Protein AF-A0ABD2PZA1-F1 (afdb_monomer)

Radius of gyration: 29.17 Å; Cα contacts (8 Å, |Δi|>4): 209; chains: 1; bounding box: 70×64×63 Å

Organism: NCBI:txid1844966

Nearest PDB structures (foldseek):
  4u59-assembly1_A  TM=7.984E-01  e=1.949E-02  Salmonella enterica subsp. enterica serovar Typhimurium
  5a42-assembly1_A  TM=7.744E-01  e=4.336E-02  Escherichia coli K-12
  7p4l-assembly1_C  TM=5.779E-01  e=7.981E-01  metagenome
  7p4l-assembly1_B  TM=5.759E-01  e=7.981E-01  metagenome
  7p4l-assembly1_A  TM=5.753E-01  e=1.413E+00  metagenome

Mean predicted aligned error: 17.62 Å

Sequence (168 aa):
MLASVDVERKSTMQTRRSGHTAQKLTQERERNRPDAPVKFNLLAGGAGRTAGDQLVDMFDFTLSQALGGVQLGPDGKPVGDAYATSKLSKVHQLTGFSDPVYAEAYVNVNQFDIVLDILIVNQTEDTLQNVNLELSTMGDLKLVEQPPPITLAPSDFTNIKANIKVSR

Solvent-accessible surface area (backbone atoms only — not comparable to full-atom values): 10318 Å² total; per-residue (Å²): 135,73,76,68,62,61,57,57,55,54,56,55,53,56,58,55,56,54,52,56,56,53,51,50,56,52,53,51,55,55,63,68,38,93,86,40,82,85,78,57,80,87,69,71,75,84,83,88,80,80,90,84,76,86,90,81,53,66,65,61,51,50,50,40,61,72,60,73,66,57,50,62,40,99,83,73,46,71,54,66,62,51,60,69,76,32,78,67,59,38,50,42,78,74,43,50,94,85,40,65,54,32,32,36,31,37,58,44,80,56,97,49,41,36,40,35,46,30,44,39,33,32,70,36,88,56,69,47,67,71,47,71,71,85,85,83,72,76,82,62,45,42,74,74,61,77,66,74,64,41,71,36,46,50,68,27,71,52,75,48,79,40,45,32,35,60,56,131

InterPro domains:
  IPR011710 Coatomer beta subunit, C-terminal [PF07718] (36-167)
  IPR016460 Coatomer beta subunit (COPB1) [PTHR10635] (20-167)

Foldseek 3Di:
DPPVPVVVVVVVVVVVVVVVVVVVVVVVVLCPDPPHDDDPPVVPPDPDDDPDDDPDPPVVVVVLVVLVDFDQDPVRDGDDDSCCPHQCVQKAWPDDPPDQKTKIWRWDDDPWKIKTWMKIWGQDQAKDWQDFDDDDDPDQKDWPDGDGGDIAHHRGMDIDITMIGRDD

pLDDT: mean 75.59, std 17.61, range [45.53, 97.81]

Secondary structure (DSSP, 8-state):
--SHHHHHHHHHHHHHHHHHHHHHHHHHHHHTSTTS----TTT--SS---S-S--SSHHHHHHHHHTT--EE-TTSSEES-TTTTSGGGGEEE-S-TTSSEEEEEEEEE-SSEEEEEEEEEE-SSSPEEEE-------SSEEE--PPPPEEE-TT-EEEEEEEEEE--

Structure (mmCIF, N/CA/C/O backbone):
data_AF-A0ABD2PZA1-F1
#
_entry.id   AF-A0ABD2PZA1-F1
#
loop_
_atom_site.group_PDB
_atom_site.id
_atom_site.type_symbol
_atom_site.label_atom_id
_atom_site.label_alt_id
_atom_site.label_comp_id
_atom_site.label_asym_id
_atom_site.label_entity_id
_atom_site.label_seq_id
_atom_site.pdbx_PDB_ins_code
_atom_site.Cartn_x
_atom_site.Cartn_y
_atom_site.Cartn_z
_atom_site.occupancy
_atom_site.B_iso_or_equiv
_atom_site.auth_seq_id
_atom_site.auth_comp_id
_atom_site.auth_asym_id
_atom_site.auth_atom_id
_atom_site.pdbx_PDB_model_num
ATOM 1 N N . MET A 1 1 ? 49.932 53.110 48.761 1.00 50.75 1 MET A N 1
ATOM 2 C CA . MET A 1 1 ? 50.414 52.366 47.572 1.00 50.75 1 MET A CA 1
ATOM 3 C C . MET A 1 1 ? 49.573 51.133 47.196 1.00 50.75 1 MET A C 1
ATOM 5 O O . MET A 1 1 ? 49.913 50.489 46.219 1.00 50.75 1 MET A O 1
ATOM 9 N N . LEU A 1 2 ? 48.466 50.807 47.886 1.00 53.94 2 LEU A N 1
ATOM 10 C CA . LEU A 1 2 ? 47.678 49.585 47.613 1.00 53.94 2 LEU A CA 1
ATOM 11 C C . LEU A 1 2 ? 46.422 49.793 46.740 1.00 53.94 2 LEU A C 1
ATOM 13 O O . LEU A 1 2 ? 45.889 48.826 46.223 1.00 53.94 2 LEU A O 1
ATOM 17 N N . ALA A 1 3 ? 45.971 51.031 46.509 1.00 54.69 3 ALA A N 1
ATOM 18 C CA . ALA A 1 3 ? 44.743 51.299 45.743 1.00 54.69 3 ALA A CA 1
ATOM 19 C C . ALA A 1 3 ? 44.931 51.325 44.210 1.00 54.69 3 ALA A C 1
ATOM 21 O O . ALA A 1 3 ? 43.953 51.271 43.471 1.00 54.69 3 ALA A O 1
ATOM 22 N N . SER A 1 4 ? 46.171 51.393 43.714 1.00 53.16 4 SER A N 1
ATOM 23 C CA . SER A 1 4 ? 46.448 51.471 42.269 1.00 53.16 4 SER A CA 1
ATOM 24 C C . SER A 1 4 ? 46.514 50.099 41.589 1.00 53.16 4 SER A C 1
ATOM 26 O O . SER A 1 4 ? 46.333 50.012 40.382 1.00 53.16 4 SER A O 1
ATOM 28 N N . VAL A 1 5 ? 46.721 49.016 42.347 1.00 54.88 5 VAL A N 1
ATOM 29 C CA . VAL A 1 5 ? 46.916 47.664 41.788 1.00 54.88 5 VAL A CA 1
ATOM 30 C C . VAL A 1 5 ? 45.583 46.967 41.467 1.00 54.88 5 VAL A C 1
ATOM 32 O O . VAL A 1 5 ? 45.509 46.170 40.532 1.00 54.88 5 VAL A O 1
ATOM 35 N N . ASP A 1 6 ? 44.503 47.290 42.184 1.00 54.12 6 ASP A N 1
ATOM 36 C CA . ASP A 1 6 ? 43.196 46.638 41.998 1.00 54.12 6 ASP A CA 1
ATOM 37 C C . ASP A 1 6 ? 42.367 47.216 40.838 1.00 54.12 6 ASP A C 1
ATOM 39 O O . ASP A 1 6 ? 41.552 46.506 40.239 1.00 54.12 6 ASP A O 1
ATOM 43 N N . VAL A 1 7 ? 42.604 48.476 40.458 1.00 54.97 7 VAL A N 1
ATOM 44 C CA . VAL A 1 7 ? 41.951 49.110 39.296 1.00 54.97 7 VAL A CA 1
ATOM 45 C C . VAL A 1 7 ? 42.465 48.507 37.981 1.00 54.97 7 VAL A C 1
ATOM 47 O O . VAL A 1 7 ? 41.679 48.247 37.068 1.00 54.97 7 VAL A O 1
ATOM 50 N N . GLU A 1 8 ? 43.754 48.171 37.915 1.00 52.28 8 GLU A N 1
ATOM 51 C CA . GLU A 1 8 ? 44.392 47.598 36.722 1.00 52.28 8 GLU A CA 1
ATOM 52 C C . GLU A 1 8 ? 44.002 46.128 36.477 1.00 52.28 8 GLU A C 1
ATOM 54 O O . GLU A 1 8 ? 43.934 45.652 35.340 1.00 52.28 8 GLU A O 1
ATOM 59 N N . ARG A 1 9 ? 43.643 45.395 37.540 1.00 55.94 9 ARG A N 1
ATOM 60 C CA . ARG A 1 9 ? 43.167 44.004 37.440 1.00 55.94 9 ARG A CA 1
ATOM 61 C C . ARG A 1 9 ? 41.735 43.907 36.906 1.00 55.94 9 ARG A C 1
ATOM 63 O O . ARG A 1 9 ? 41.432 42.975 36.159 1.00 55.94 9 ARG A O 1
ATOM 70 N N . LYS A 1 10 ? 40.865 44.878 37.216 1.00 53.31 10 LYS A N 1
ATOM 71 C CA . LYS A 1 10 ? 39.485 44.922 36.690 1.00 53.31 10 LYS A CA 1
ATOM 72 C C . LYS A 1 10 ? 39.423 45.351 35.221 1.00 53.31 10 LYS A C 1
ATOM 74 O O . LYS A 1 10 ? 38.680 44.730 34.460 1.00 53.31 10 LYS A O 1
ATOM 79 N N . SER A 1 11 ? 40.243 46.315 34.791 1.00 52.50 11 SER A N 1
ATOM 80 C CA . SER A 1 11 ? 40.327 46.706 33.372 1.00 52.50 11 SER A CA 1
ATOM 81 C C . SER A 1 11 ? 40.887 45.572 32.499 1.00 52.50 11 SER A C 1
ATOM 83 O O . SER A 1 11 ? 40.351 45.283 31.428 1.00 52.50 11 SER A O 1
ATOM 85 N N . THR A 1 12 ? 41.882 44.833 33.002 1.00 54.50 12 THR A N 1
ATOM 86 C CA . THR A 1 12 ? 42.487 43.689 32.297 1.00 54.50 12 THR A CA 1
ATOM 87 C C . THR A 1 12 ? 41.520 42.502 32.145 1.00 54.50 12 THR A C 1
ATOM 89 O O . THR A 1 12 ? 41.556 41.794 31.136 1.00 54.50 12 THR A O 1
ATOM 92 N N . MET A 1 13 ? 40.610 42.279 33.102 1.00 51.88 13 MET A N 1
ATOM 93 C CA . MET A 1 13 ? 39.591 41.221 32.997 1.00 51.88 13 MET A CA 1
ATOM 94 C C . MET A 1 13 ? 38.434 41.578 32.050 1.00 51.88 13 MET A C 1
ATOM 96 O O . MET A 1 13 ? 37.896 40.689 31.383 1.00 51.88 13 MET A O 1
ATOM 100 N N . GLN A 1 14 ? 38.066 42.857 31.940 1.00 55.59 14 GLN A N 1
ATOM 101 C CA . GLN A 1 14 ? 36.985 43.303 31.052 1.00 55.59 14 GLN A CA 1
ATOM 102 C C . GLN A 1 14 ? 37.412 43.273 29.571 1.00 55.59 14 GLN A C 1
ATOM 104 O O . GLN A 1 14 ? 36.632 42.849 28.717 1.00 55.59 14 GLN A O 1
ATOM 109 N N . THR A 1 15 ? 38.684 43.571 29.285 1.00 52.22 15 THR A N 1
ATOM 110 C CA . THR A 1 15 ? 39.292 43.460 27.943 1.00 52.22 15 THR A CA 1
ATOM 111 C C . THR A 1 15 ? 39.477 42.006 27.479 1.00 52.22 15 THR A C 1
ATOM 113 O O . THR A 1 15 ? 39.437 41.718 26.285 1.00 52.22 15 THR A O 1
ATOM 116 N N . ARG A 1 16 ? 39.617 41.044 28.403 1.00 52.44 16 ARG A N 1
ATOM 117 C CA . ARG A 1 16 ? 39.723 39.611 28.059 1.00 52.44 16 ARG A CA 1
ATOM 118 C C . ARG A 1 16 ? 38.382 38.974 27.674 1.00 52.44 16 ARG A C 1
ATOM 120 O O . ARG A 1 16 ? 38.354 38.111 26.799 1.00 52.44 16 ARG A O 1
ATOM 127 N N . ARG A 1 17 ? 37.269 39.419 28.272 1.00 51.47 17 ARG A N 1
ATOM 128 C CA . ARG A 1 17 ? 35.914 38.924 27.944 1.00 51.47 17 ARG A CA 1
ATOM 129 C C . ARG A 1 17 ? 35.405 39.425 26.589 1.00 51.47 17 ARG A C 1
ATOM 131 O O . ARG A 1 17 ? 34.750 38.664 25.884 1.00 51.47 17 ARG A O 1
ATOM 138 N N . SER A 1 18 ? 35.725 40.659 26.197 1.00 49.38 18 SER A N 1
ATOM 139 C CA . SER A 1 18 ? 35.343 41.201 24.883 1.00 49.38 18 SER A CA 1
ATOM 140 C C . SER A 1 18 ? 36.085 40.523 23.723 1.00 49.38 18 SER A C 1
ATOM 142 O O . SER A 1 18 ? 35.493 40.299 22.667 1.00 49.38 18 SER A O 1
ATOM 144 N N . GLY A 1 19 ? 37.342 40.113 23.937 1.00 46.78 19 GLY A N 1
ATOM 145 C CA . GLY A 1 19 ? 38.146 39.400 22.939 1.00 46.78 19 GLY A CA 1
ATOM 146 C C . GLY A 1 19 ? 37.585 38.027 22.551 1.00 46.78 19 GLY A C 1
ATOM 147 O O . GLY A 1 19 ? 37.569 37.689 21.371 1.00 46.78 19 GLY A O 1
ATOM 148 N N . HIS A 1 20 ? 37.058 37.257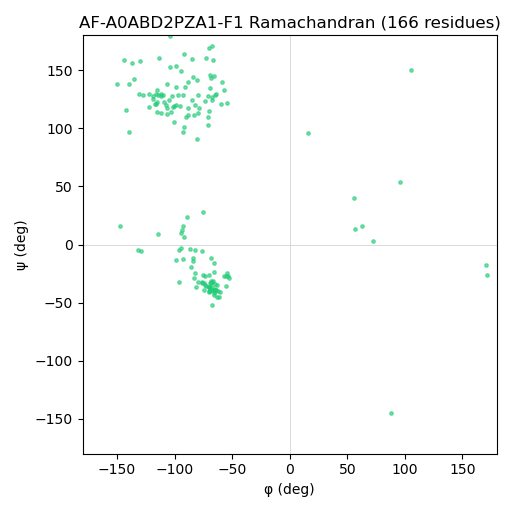 23.509 1.00 48.41 20 HIS A N 1
ATOM 149 C CA . HIS A 1 20 ? 36.467 35.940 23.226 1.00 48.41 20 HIS A CA 1
ATOM 150 C C . HIS A 1 20 ? 35.145 36.034 22.451 1.00 48.41 20 HIS A C 1
ATOM 152 O O . HIS A 1 20 ? 34.898 35.229 21.554 1.00 48.41 20 HIS A O 1
ATOM 158 N N . THR A 1 21 ? 34.314 37.041 22.731 1.00 54.28 21 THR A N 1
ATOM 159 C CA . THR A 1 21 ? 33.057 37.260 21.996 1.00 54.28 21 THR A CA 1
ATOM 160 C C . THR A 1 21 ? 33.318 37.727 20.560 1.00 54.28 21 THR A C 1
ATOM 162 O O . THR A 1 21 ? 32.684 37.234 19.628 1.00 54.28 21 THR A O 1
ATOM 165 N N . ALA A 1 22 ? 34.297 38.617 20.357 1.00 54.62 22 ALA A N 1
ATOM 166 C CA . ALA A 1 22 ? 34.692 39.090 19.028 1.00 54.62 22 ALA A CA 1
ATOM 167 C C . ALA A 1 22 ? 35.343 37.983 18.177 1.00 54.62 22 ALA A C 1
ATOM 169 O O . ALA A 1 22 ? 35.043 37.855 16.987 1.00 54.62 22 ALA A O 1
ATOM 170 N N . GLN A 1 23 ? 36.178 37.134 18.788 1.00 58.62 23 GLN A N 1
ATOM 171 C CA . GLN A 1 23 ? 36.767 35.974 18.110 1.00 58.62 23 GLN A CA 1
ATOM 172 C C . GLN A 1 23 ? 35.698 34.948 17.709 1.00 58.62 23 GLN A C 1
ATOM 174 O O . GLN A 1 23 ? 35.733 34.444 16.586 1.00 58.62 23 GLN A O 1
ATOM 179 N N . LYS A 1 24 ? 34.693 34.708 18.562 1.00 58.81 24 LYS A N 1
ATOM 180 C CA . LYS A 1 24 ? 33.589 33.780 18.270 1.00 58.81 24 LYS A CA 1
ATOM 181 C C . LYS A 1 24 ? 32.701 34.256 17.110 1.00 58.81 24 LYS A C 1
ATOM 183 O O . LYS A 1 24 ? 32.403 33.475 16.212 1.00 58.81 24 LYS A O 1
ATOM 188 N N . LEU A 1 25 ? 32.349 35.544 17.081 1.00 60.59 25 LEU A N 1
ATOM 189 C CA . LEU A 1 25 ? 31.558 36.153 15.997 1.00 60.59 25 LEU A CA 1
ATOM 190 C C . LEU A 1 25 ? 32.295 36.141 14.649 1.00 60.59 25 LEU A C 1
ATOM 192 O O . LEU A 1 25 ? 31.678 35.979 13.597 1.00 60.59 25 LEU A O 1
ATOM 196 N N . THR A 1 26 ? 33.621 36.292 14.674 1.00 62.59 26 THR A N 1
ATOM 197 C CA . THR A 1 26 ? 34.456 36.218 13.464 1.00 62.59 26 THR A CA 1
ATOM 198 C C . THR A 1 26 ? 34.518 34.783 12.937 1.00 62.59 26 THR A C 1
ATOM 200 O O . THR A 1 26 ? 34.375 34.556 11.739 1.0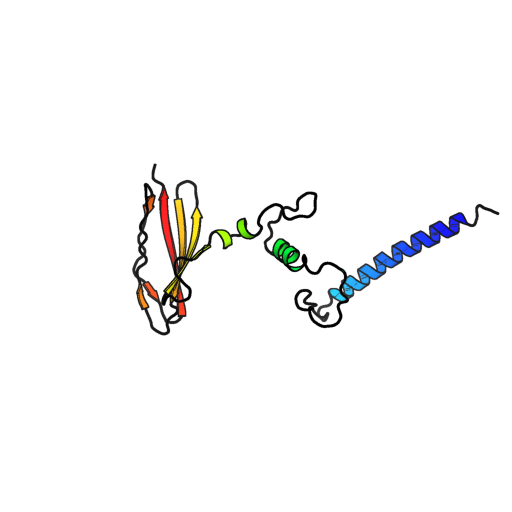0 62.59 26 THR A O 1
ATOM 203 N N . GLN A 1 27 ? 34.626 33.801 13.836 1.00 62.59 27 GLN A N 1
ATOM 204 C CA . GLN A 1 27 ? 34.641 32.380 13.490 1.00 62.59 27 GLN A CA 1
ATOM 205 C C . GLN A 1 27 ? 33.292 31.880 12.936 1.00 62.59 27 GLN A C 1
ATOM 207 O O . GLN A 1 27 ? 33.273 31.076 12.005 1.00 62.59 27 GLN A O 1
ATOM 212 N N . GLU A 1 28 ? 32.162 32.370 13.455 1.00 62.22 28 GLU A N 1
ATOM 213 C CA . GLU A 1 28 ? 30.826 32.048 12.924 1.00 62.22 28 GLU A CA 1
ATOM 214 C C . GLU A 1 28 ? 30.573 32.660 11.541 1.00 62.22 28 GLU A C 1
ATOM 216 O O . GLU A 1 28 ? 29.981 32.005 10.682 1.00 62.22 28 GLU A O 1
ATOM 221 N N . ARG A 1 29 ? 31.065 33.881 11.295 1.00 65.00 29 ARG A N 1
ATOM 222 C CA . ARG A 1 29 ? 30.998 34.519 9.970 1.00 65.00 29 ARG A CA 1
ATOM 223 C C . ARG A 1 29 ? 31.824 33.777 8.927 1.00 65.00 29 ARG A C 1
ATOM 225 O O . ARG A 1 29 ? 31.371 33.652 7.796 1.00 65.00 29 ARG A O 1
ATOM 232 N N . GLU A 1 30 ? 32.994 33.268 9.307 1.00 67.38 30 GLU A N 1
ATOM 233 C CA . GLU A 1 30 ? 33.843 32.453 8.430 1.00 67.38 30 GLU A CA 1
ATOM 234 C C . GLU A 1 30 ? 33.169 31.114 8.081 1.00 67.38 30 GLU A C 1
ATOM 236 O O . GLU A 1 30 ? 33.234 30.669 6.938 1.00 67.38 30 GLU A O 1
ATOM 241 N N . ARG A 1 31 ? 32.476 30.496 9.051 1.00 66.25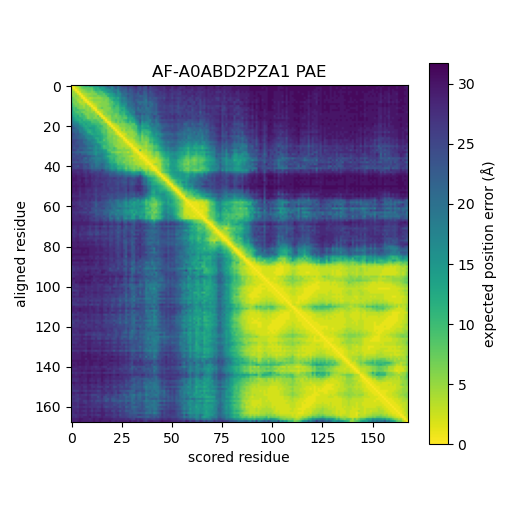 31 ARG A N 1
ATOM 242 C CA . ARG A 1 31 ? 31.752 29.225 8.873 1.00 66.25 31 ARG A CA 1
ATOM 243 C C . ARG A 1 31 ? 30.529 29.350 7.961 1.00 66.25 31 ARG A C 1
ATOM 245 O O . ARG A 1 31 ? 30.195 28.388 7.283 1.00 66.25 31 ARG A O 1
ATOM 252 N N . ASN A 1 32 ? 29.870 30.508 7.951 1.00 70.25 32 ASN A N 1
ATOM 253 C CA . ASN A 1 32 ? 28.650 30.751 7.173 1.00 70.25 32 ASN A CA 1
ATOM 254 C C . ASN A 1 32 ? 28.910 31.376 5.788 1.00 70.25 32 ASN A C 1
ATOM 256 O O . ASN A 1 32 ? 27.970 31.861 5.156 1.00 70.25 32 ASN A O 1
ATOM 260 N N . ARG A 1 33 ? 30.160 31.411 5.305 1.00 84.88 33 ARG A N 1
ATOM 261 C CA . ARG A 1 33 ? 30.433 31.861 3.932 1.00 84.88 33 ARG A CA 1
ATOM 262 C C . ARG A 1 33 ? 29.905 30.833 2.920 1.00 84.88 33 ARG A C 1
ATOM 264 O O . ARG A 1 33 ? 30.004 29.641 3.197 1.00 84.88 33 ARG A O 1
ATOM 271 N N . PRO A 1 34 ? 29.413 31.263 1.743 1.00 75.38 34 PRO A N 1
ATOM 272 C CA . PRO A 1 34 ? 28.956 30.348 0.692 1.00 75.38 34 PRO A CA 1
ATOM 273 C C . PRO A 1 34 ? 30.020 29.326 0.269 1.00 75.38 34 PRO A C 1
ATOM 275 O O . PRO A 1 34 ? 29.698 28.169 0.032 1.00 75.38 34 PRO A O 1
ATOM 278 N N . ASP A 1 35 ? 31.289 29.747 0.255 1.00 83.19 35 ASP A N 1
ATOM 279 C CA . ASP A 1 35 ? 32.435 28.918 -0.143 1.00 83.19 35 ASP A CA 1
ATOM 280 C C . ASP A 1 35 ? 33.097 28.186 1.041 1.00 83.19 35 ASP A C 1
ATOM 282 O O . ASP A 1 35 ? 34.165 27.587 0.897 1.00 83.19 35 ASP A O 1
ATOM 286 N N . ALA A 1 36 ? 32.516 28.262 2.246 1.00 84.06 36 ALA A N 1
ATOM 287 C CA . ALA A 1 36 ? 33.067 27.579 3.409 1.00 84.06 36 ALA A CA 1
ATOM 288 C C . ALA A 1 36 ? 32.915 26.052 3.253 1.00 84.06 36 ALA A C 1
ATOM 290 O O . ALA A 1 36 ? 31.833 25.570 2.912 1.00 84.06 36 ALA A O 1
ATOM 291 N N . PRO A 1 37 ? 33.962 25.257 3.543 1.00 77.75 37 PRO A N 1
ATOM 292 C CA . PRO A 1 37 ? 33.878 23.808 3.425 1.00 77.75 37 PRO A CA 1
ATOM 293 C C . PRO A 1 37 ? 32.876 23.240 4.436 1.00 77.75 37 PRO A C 1
ATOM 295 O O . PRO A 1 37 ? 32.970 23.490 5.643 1.00 77.75 37 PRO A O 1
ATOM 298 N N . VAL A 1 38 ? 31.946 22.419 3.947 1.00 79.12 38 VAL A N 1
ATOM 299 C CA . VAL A 1 38 ? 31.006 21.678 4.793 1.00 79.12 38 VAL A CA 1
ATOM 300 C C . VAL A 1 38 ? 31.774 20.592 5.540 1.00 79.12 38 VAL A C 1
ATOM 302 O O . VAL A 1 38 ? 32.321 19.663 4.946 1.00 79.12 38 VAL A O 1
ATOM 305 N N . LYS A 1 39 ? 31.829 20.705 6.868 1.00 73.69 39 LYS A N 1
ATOM 306 C CA . LYS A 1 39 ? 32.422 19.675 7.723 1.00 73.69 39 LYS A CA 1
ATOM 307 C C . LYS A 1 39 ? 31.358 18.650 8.086 1.00 73.69 39 LYS A C 1
ATOM 309 O O . LYS A 1 39 ? 30.449 18.934 8.862 1.00 73.69 39 LYS A O 1
ATOM 314 N N . PHE A 1 40 ? 31.501 17.440 7.560 1.00 70.81 40 PHE A N 1
ATOM 315 C CA . PHE A 1 40 ? 30.678 16.305 7.959 1.00 70.81 40 PHE A CA 1
ATOM 316 C C . PHE A 1 40 ? 31.228 15.728 9.264 1.00 70.81 40 PHE A C 1
ATOM 318 O O . PHE A 1 40 ? 32.109 14.869 9.260 1.00 70.81 40 PHE A O 1
ATOM 325 N N . ASN A 1 41 ? 30.719 16.219 10.396 1.00 68.69 41 ASN A N 1
ATOM 326 C CA . ASN A 1 41 ? 31.165 15.791 11.728 1.00 68.69 41 ASN A CA 1
ATOM 327 C C . ASN A 1 41 ? 31.015 14.270 11.951 1.00 68.69 41 ASN A C 1
ATOM 329 O O . ASN A 1 41 ? 31.800 13.699 12.707 1.00 68.69 41 ASN A O 1
ATOM 333 N N . LEU A 1 42 ? 30.071 13.618 11.254 1.00 66.25 42 LEU A N 1
ATOM 334 C CA . LEU A 1 42 ? 29.884 12.159 11.254 1.00 66.25 42 LEU A CA 1
ATOM 335 C C . LEU A 1 42 ? 30.931 11.400 10.419 1.00 66.25 42 LEU A C 1
ATOM 337 O O . LEU A 1 42 ? 31.206 10.242 10.709 1.00 66.25 42 LEU A O 1
ATOM 341 N N . LEU A 1 43 ? 31.528 12.031 9.403 1.00 65.19 43 LEU A N 1
ATOM 342 C CA . LEU A 1 43 ? 32.479 11.388 8.486 1.00 65.19 43 LEU A CA 1
ATOM 343 C C . LEU A 1 43 ? 33.942 11.555 8.930 1.00 65.19 43 LEU A C 1
ATOM 345 O O . LEU A 1 43 ? 34.832 10.878 8.428 1.00 65.19 43 LEU A O 1
ATOM 349 N N . ALA A 1 44 ? 34.212 12.443 9.891 1.00 63.56 44 ALA A N 1
ATOM 350 C CA . ALA A 1 44 ? 35.554 12.767 10.383 1.00 63.56 44 ALA A CA 1
ATOM 351 C C . ALA A 1 44 ? 36.175 11.685 11.300 1.00 63.56 44 ALA A C 1
ATOM 353 O O . ALA A 1 44 ? 36.969 12.008 12.192 1.00 63.56 44 ALA A O 1
ATOM 354 N N . GLY A 1 45 ? 35.800 10.417 11.128 1.00 61.28 45 GLY A N 1
ATOM 355 C CA . GLY A 1 45 ? 36.394 9.273 11.814 1.00 61.28 45 GLY A CA 1
ATOM 356 C C .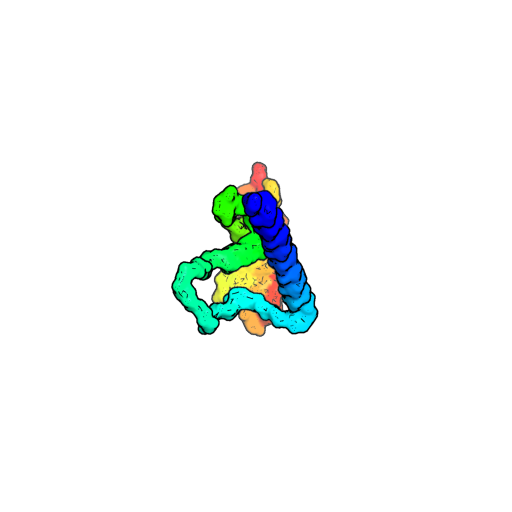 GLY A 1 45 ? 37.514 8.673 10.971 1.00 61.28 45 GLY A C 1
ATOM 357 O O . GLY A 1 45 ? 37.239 7.878 10.083 1.00 61.28 45 GLY A O 1
ATOM 358 N N . GLY A 1 46 ? 38.776 9.035 11.230 1.00 58.38 46 GLY A N 1
ATOM 359 C CA . GLY A 1 46 ? 39.874 8.289 10.602 1.00 58.38 46 GLY A CA 1
ATOM 360 C C . GLY A 1 46 ? 41.302 8.820 10.699 1.00 58.38 46 GLY A C 1
ATOM 361 O O . GLY A 1 46 ? 42.218 8.036 10.495 1.00 58.38 46 GLY A O 1
ATOM 362 N N . ALA A 1 47 ? 41.556 10.088 11.030 1.00 49.62 47 ALA A N 1
ATOM 363 C CA . ALA A 1 47 ? 42.939 10.580 11.066 1.00 49.62 47 ALA A CA 1
ATOM 364 C C . ALA A 1 47 ? 43.183 11.515 12.256 1.00 49.62 47 ALA A C 1
ATOM 366 O O . ALA A 1 47 ? 42.889 12.704 12.198 1.00 49.62 47 ALA A O 1
ATOM 367 N N . GLY A 1 48 ? 43.725 10.952 13.341 1.00 54.47 48 GLY A N 1
ATOM 368 C CA . GLY A 1 48 ? 44.339 11.718 14.431 1.00 54.47 48 GLY A CA 1
ATOM 369 C C . GLY A 1 48 ? 43.451 12.013 15.641 1.00 54.47 48 GLY A C 1
ATOM 370 O O . GLY A 1 48 ? 43.343 13.167 16.042 1.00 54.47 48 GLY A O 1
ATOM 371 N N . ARG A 1 49 ? 42.838 10.997 16.263 1.00 53.44 49 ARG A N 1
ATOM 372 C CA . ARG A 1 49 ? 42.166 11.171 17.565 1.00 53.44 49 ARG A CA 1
ATOM 373 C C . ARG A 1 49 ? 42.863 10.350 18.644 1.00 53.44 49 ARG A C 1
ATOM 375 O O . ARG A 1 49 ? 42.882 9.125 18.590 1.00 53.44 49 ARG A O 1
ATOM 382 N N . THR A 1 50 ? 43.450 11.051 19.609 1.00 45.53 50 THR A N 1
ATOM 383 C CA . THR A 1 50 ? 43.955 10.494 20.863 1.00 45.53 50 THR A CA 1
ATOM 384 C C . THR A 1 50 ? 42.798 9.924 21.676 1.00 45.53 50 THR A C 1
ATOM 386 O O . THR A 1 50 ? 41.787 10.594 21.880 1.00 45.53 50 THR A O 1
ATOM 389 N N . ALA A 1 51 ? 42.969 8.684 22.127 1.00 47.25 51 ALA A N 1
ATOM 390 C CA . ALA A 1 51 ? 42.098 8.003 23.071 1.00 47.25 51 ALA A CA 1
ATOM 391 C C . ALA A 1 51 ? 41.927 8.850 24.343 1.00 47.25 51 ALA A C 1
ATOM 393 O O . ALA A 1 51 ? 42.923 9.176 24.987 1.00 47.25 51 ALA A O 1
ATOM 394 N N . GLY A 1 52 ? 40.696 9.223 24.702 1.00 45.66 52 GLY A N 1
ATOM 395 C CA . GLY A 1 52 ? 40.479 9.901 25.980 1.00 45.66 52 GLY A CA 1
ATOM 396 C C . GLY A 1 52 ? 39.101 10.488 26.260 1.00 45.66 52 GLY A C 1
ATOM 397 O O . GLY A 1 52 ? 38.761 10.567 27.432 1.00 45.66 52 GLY A O 1
ATOM 398 N N . ASP A 1 53 ? 38.294 10.864 25.260 1.00 46.47 53 ASP A N 1
ATOM 399 C CA . ASP A 1 53 ? 36.994 11.489 25.551 1.00 46.47 53 ASP A CA 1
ATOM 400 C C . ASP A 1 53 ? 35.882 11.056 24.578 1.00 46.47 53 ASP A C 1
ATOM 402 O O . ASP A 1 53 ? 35.970 11.244 23.364 1.00 46.47 53 ASP A O 1
ATOM 406 N N . GLN A 1 54 ? 34.891 10.383 25.167 1.00 51.06 54 GLN A N 1
ATOM 407 C CA . GLN A 1 54 ? 33.530 10.047 24.726 1.00 51.06 54 GLN A CA 1
ATOM 408 C C . GLN A 1 54 ? 33.205 10.177 23.223 1.00 51.06 54 GLN A C 1
ATOM 410 O O . GLN A 1 54 ? 32.761 11.207 22.724 1.00 51.06 54 GLN A O 1
ATOM 415 N N . LEU A 1 55 ? 33.302 9.057 22.512 1.00 52.28 55 LEU A N 1
ATOM 416 C CA . LEU A 1 55 ? 32.892 8.882 21.118 1.00 52.28 55 LEU A CA 1
ATOM 417 C C . LEU A 1 55 ? 31.453 8.352 20.959 1.00 52.28 55 LEU A C 1
ATOM 419 O O . LEU A 1 55 ? 31.082 7.923 19.872 1.00 52.28 55 LEU A O 1
ATOM 423 N N . VAL A 1 56 ? 30.633 8.406 22.016 1.00 53.69 56 VAL A N 1
ATOM 424 C CA . VAL A 1 56 ? 29.387 7.620 22.104 1.00 53.69 56 VAL A CA 1
ATOM 425 C C . VAL A 1 56 ? 28.077 8.420 22.126 1.00 53.69 56 VAL A C 1
ATOM 427 O O . VAL A 1 56 ? 27.042 7.808 22.312 1.00 53.69 56 VAL A O 1
ATOM 430 N N . ASP A 1 57 ? 28.064 9.738 21.882 1.00 62.72 57 ASP A N 1
ATOM 431 C CA . ASP A 1 57 ? 26.802 10.511 22.012 1.00 62.72 57 ASP A CA 1
ATOM 432 C C . ASP A 1 57 ? 26.470 11.446 20.831 1.00 62.72 57 ASP A C 1
ATOM 434 O O . ASP A 1 57 ? 25.410 12.055 20.780 1.00 62.72 57 ASP A O 1
ATOM 438 N N . MET A 1 58 ? 27.345 11.588 19.826 1.00 65.62 58 MET A N 1
ATOM 439 C CA . MET A 1 58 ? 27.088 12.543 18.730 1.00 65.62 58 MET A CA 1
ATOM 440 C C . MET A 1 58 ? 26.112 12.011 17.668 1.00 65.62 58 MET A C 1
ATOM 442 O O . MET A 1 58 ? 25.364 12.794 17.077 1.00 65.62 58 MET A O 1
ATOM 446 N N . PHE A 1 59 ? 26.109 10.696 17.424 1.00 70.56 59 PHE A N 1
ATOM 447 C CA . PHE A 1 59 ? 25.131 10.062 16.538 1.00 70.56 59 PHE A CA 1
ATOM 448 C C . PHE A 1 59 ? 23.732 10.134 17.156 1.00 70.56 59 PHE A C 1
ATOM 450 O O . PHE A 1 59 ? 22.826 10.687 16.536 1.00 70.56 59 PHE A O 1
ATOM 457 N N . ASP A 1 60 ? 23.600 9.697 18.409 1.00 69.19 60 ASP A N 1
ATOM 458 C CA . ASP A 1 60 ? 22.336 9.703 19.150 1.00 69.19 60 ASP A CA 1
ATOM 459 C C . ASP A 1 60 ? 21.796 11.122 19.358 1.00 69.19 60 ASP A C 1
ATOM 461 O O . ASP A 1 60 ? 20.605 11.365 19.151 1.00 69.19 60 ASP A O 1
ATOM 465 N N . PHE A 1 61 ? 22.660 12.095 19.660 1.00 67.69 61 PHE A N 1
ATOM 466 C CA . PHE A 1 61 ? 22.273 13.503 19.770 1.00 67.69 61 PHE A CA 1
ATOM 467 C C . PHE A 1 61 ? 21.760 14.088 18.445 1.00 67.69 61 PHE A C 1
ATOM 469 O O . PHE A 1 61 ? 20.731 14.769 18.416 1.00 67.69 61 PHE A O 1
ATOM 476 N N . THR A 1 62 ? 22.448 13.816 17.330 1.00 73.50 62 THR A N 1
ATOM 477 C CA . THR A 1 62 ? 22.038 14.319 16.005 1.00 73.50 62 THR A CA 1
ATOM 478 C C . THR A 1 62 ? 20.755 13.640 15.531 1.00 73.50 62 THR A C 1
ATOM 480 O O . THR A 1 62 ? 19.869 14.308 14.997 1.00 73.50 62 THR A O 1
ATOM 483 N N . LEU A 1 63 ? 20.625 12.333 15.771 1.00 71.25 63 LEU A N 1
ATOM 484 C CA . LEU A 1 63 ? 19.413 11.571 15.493 1.00 71.25 63 LEU A CA 1
ATOM 485 C C . LEU A 1 63 ? 18.231 12.110 16.312 1.00 71.25 63 LEU A C 1
ATOM 487 O O . LEU A 1 63 ? 17.164 12.363 15.759 1.00 71.25 63 LEU A O 1
ATOM 491 N N . SER A 1 64 ? 18.439 12.381 17.601 1.00 70.12 64 SER A N 1
ATOM 492 C CA . SER A 1 64 ? 17.429 12.961 18.494 1.00 70.12 64 SER A CA 1
ATOM 493 C C . SER A 1 64 ? 16.958 14.346 18.037 1.00 70.12 64 SER A C 1
ATOM 495 O O . SER A 1 64 ? 15.759 14.627 18.068 1.00 70.12 64 SER A O 1
ATOM 497 N N . GLN A 1 65 ? 17.874 15.204 17.568 1.00 70.69 65 GLN A N 1
ATOM 498 C CA . GLN A 1 65 ? 17.518 16.500 16.977 1.00 70.69 65 GLN A CA 1
ATOM 499 C C . GLN A 1 65 ? 16.742 16.350 15.661 1.00 70.69 65 GLN A C 1
ATOM 501 O O . GLN A 1 65 ? 15.762 17.061 15.445 1.00 70.69 65 GLN A O 1
ATOM 506 N N . ALA A 1 66 ? 17.150 15.420 14.794 1.00 68.62 66 ALA A N 1
ATOM 507 C CA . ALA A 1 66 ? 16.507 15.190 13.500 1.00 68.62 66 ALA A CA 1
ATOM 508 C C . ALA A 1 66 ? 15.089 14.608 13.633 1.00 68.62 66 ALA A C 1
ATOM 510 O O . ALA A 1 66 ? 14.213 14.934 12.834 1.00 68.62 66 ALA A O 1
ATOM 511 N N . LEU A 1 67 ? 14.847 13.785 14.658 1.00 69.06 67 LEU A N 1
ATOM 512 C CA . LEU A 1 67 ? 13.535 13.196 14.947 1.00 69.06 67 LEU A CA 1
ATOM 513 C C . LEU A 1 67 ? 12.548 14.188 15.593 1.00 69.06 67 LEU A C 1
ATOM 515 O O . LEU A 1 67 ? 11.376 13.856 15.757 1.00 69.06 67 LEU A O 1
ATOM 519 N N . GLY A 1 68 ? 12.989 15.408 15.932 1.00 61.00 68 GLY A N 1
ATOM 520 C CA . GLY A 1 68 ? 12.115 16.544 16.252 1.00 61.00 68 GLY A CA 1
ATOM 521 C C . GLY A 1 68 ? 11.213 16.388 17.483 1.00 61.00 68 GLY A C 1
ATOM 522 O O . GLY A 1 68 ? 10.259 17.151 17.619 1.00 61.00 68 GLY A O 1
ATOM 523 N N . GLY A 1 69 ? 11.475 15.418 18.368 1.00 57.00 69 GLY A N 1
ATOM 524 C CA . GLY A 1 69 ? 10.513 15.022 19.406 1.00 57.00 69 GLY A CA 1
ATOM 525 C C . GLY A 1 69 ? 11.091 14.540 20.735 1.00 57.00 69 GLY A C 1
ATOM 526 O O . GLY A 1 69 ? 10.366 13.913 21.501 1.00 57.00 69 GLY A O 1
ATOM 527 N N . VAL A 1 70 ? 12.366 14.795 21.033 1.00 54.31 70 VAL A N 1
ATOM 528 C CA . VAL A 1 70 ? 12.957 14.359 22.308 1.00 54.31 70 VAL A CA 1
ATOM 529 C C . VAL A 1 70 ? 12.784 15.437 23.373 1.00 54.31 70 VAL A C 1
ATOM 531 O O . VAL A 1 70 ? 13.439 16.479 23.335 1.00 54.31 70 VAL A O 1
ATOM 534 N N . GLN A 1 71 ? 11.929 15.164 24.360 1.00 56.53 71 GLN A N 1
ATOM 535 C CA . GLN A 1 71 ? 11.939 15.892 25.623 1.00 56.53 71 GLN A CA 1
ATOM 536 C C . GLN A 1 71 ? 13.202 15.462 26.384 1.00 56.53 71 GLN A C 1
ATOM 538 O O . GLN A 1 71 ? 13.321 14.320 26.826 1.00 56.53 71 GLN A O 1
ATOM 543 N N . LEU A 1 72 ? 14.181 16.357 26.506 1.00 57.12 72 LEU A N 1
ATOM 544 C CA . LEU A 1 72 ? 15.337 16.112 27.365 1.00 57.12 72 LEU A CA 1
ATOM 545 C C . LEU A 1 72 ? 14.875 16.184 28.823 1.00 57.12 72 LEU A C 1
ATOM 547 O O . LEU A 1 72 ? 14.224 17.150 29.231 1.00 57.12 72 LEU A O 1
ATOM 551 N N . GLY A 1 73 ? 15.186 15.147 29.597 1.00 61.97 73 GLY A N 1
ATOM 552 C CA . GLY A 1 73 ? 14.978 15.167 31.040 1.00 61.97 73 GLY A CA 1
ATOM 553 C C . GLY A 1 73 ? 15.909 16.178 31.722 1.00 61.97 73 GLY A C 1
ATOM 554 O O . GLY A 1 73 ? 16.851 16.671 31.095 1.00 61.97 73 GLY A O 1
ATOM 555 N N . PRO A 1 74 ? 15.707 16.457 33.020 1.00 55.31 74 PRO A N 1
ATOM 556 C CA . PRO A 1 74 ? 16.564 17.360 33.798 1.00 55.31 74 PRO A CA 1
ATOM 557 C C . PRO A 1 74 ? 18.058 16.987 33.754 1.00 55.31 74 PRO A C 1
ATOM 559 O O . PRO A 1 74 ? 18.914 17.855 33.896 1.00 55.31 74 PRO A O 1
ATOM 562 N N . ASP A 1 75 ? 18.355 15.709 33.499 1.00 65.75 75 ASP A N 1
ATOM 563 C CA . ASP A 1 75 ? 19.702 15.130 33.485 1.00 65.75 75 ASP A CA 1
ATOM 564 C C . ASP A 1 75 ? 20.338 15.080 32.081 1.00 65.75 75 ASP A C 1
ATOM 566 O O . ASP A 1 75 ? 21.350 14.408 31.881 1.00 65.75 75 ASP A O 1
ATOM 570 N N . GLY A 1 76 ? 19.731 15.728 31.078 1.00 55.62 76 GLY A N 1
ATOM 571 C CA . GLY A 1 76 ? 20.239 15.755 29.698 1.00 55.62 76 GLY A CA 1
ATOM 572 C C . GLY A 1 76 ? 20.082 14.439 28.928 1.00 55.62 76 GLY A C 1
ATOM 573 O O . GLY A 1 76 ? 20.504 14.354 27.779 1.00 55.62 76 GLY A O 1
ATOM 574 N N . LYS A 1 77 ? 19.451 13.424 29.530 1.00 58.25 77 LYS A N 1
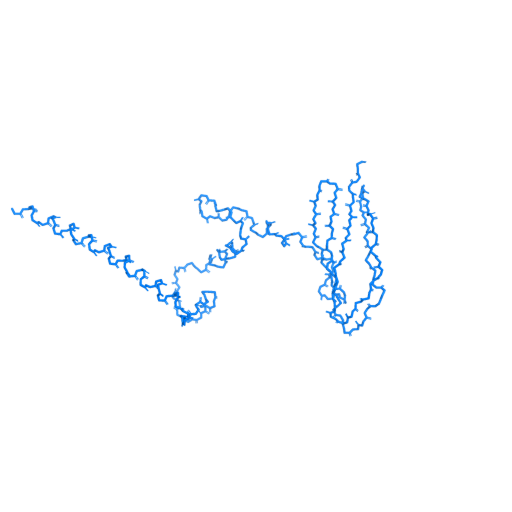ATOM 575 C CA . LYS A 1 77 ? 19.129 12.153 28.873 1.00 58.25 77 LYS A CA 1
ATOM 576 C C . LYS A 1 77 ? 17.812 12.257 28.094 1.00 58.25 77 LYS A C 1
ATOM 578 O O . LYS A 1 77 ? 16.888 12.929 28.570 1.00 58.25 77 LYS A O 1
ATOM 583 N N . PRO A 1 78 ? 17.699 11.592 26.931 1.00 55.50 78 PRO A N 1
ATOM 584 C CA . PRO A 1 78 ? 16.440 11.499 26.202 1.00 55.50 78 PRO A CA 1
ATOM 585 C C . PRO A 1 78 ? 15.384 10.824 27.088 1.00 55.50 78 PRO A C 1
ATOM 587 O O . PRO A 1 78 ? 15.583 9.702 27.555 1.00 55.50 78 PRO A O 1
ATOM 590 N N . VAL A 1 79 ? 14.273 11.515 27.363 1.00 56.16 79 VAL A N 1
ATOM 591 C CA . VAL A 1 79 ? 13.114 10.916 28.034 1.00 56.16 79 VAL A CA 1
ATOM 592 C C . VAL A 1 79 ? 12.177 10.407 26.947 1.00 56.16 79 VAL A C 1
ATOM 594 O O . VAL A 1 79 ? 11.440 11.176 26.333 1.00 56.16 79 VAL A O 1
ATOM 597 N N . GLY A 1 80 ? 12.233 9.097 26.719 1.00 58.28 80 GLY A N 1
ATOM 598 C CA . GLY A 1 80 ? 11.407 8.385 25.749 1.00 58.28 80 GLY A CA 1
ATOM 599 C C . GLY A 1 80 ? 12.165 7.980 24.488 1.00 58.28 80 GLY A C 1
ATOM 600 O O . GLY A 1 80 ? 13.106 8.643 24.050 1.00 58.28 80 GLY A O 1
ATOM 601 N N . ASP A 1 81 ? 11.725 6.875 23.896 1.00 58.81 81 ASP A N 1
ATOM 602 C CA . ASP A 1 81 ? 12.287 6.350 22.660 1.00 58.81 81 ASP A CA 1
ATOM 603 C C . ASP A 1 81 ? 11.888 7.280 21.508 1.00 58.81 81 ASP A C 1
ATOM 605 O O . ASP A 1 81 ? 10.759 7.248 21.023 1.00 58.81 81 ASP A O 1
ATOM 609 N N . ALA A 1 82 ? 12.814 8.125 21.049 1.00 56.88 82 ALA A N 1
ATOM 610 C CA . ALA A 1 82 ? 12.596 9.049 19.928 1.00 56.88 82 ALA A CA 1
ATOM 611 C C . ALA A 1 82 ? 12.060 8.337 18.667 1.00 56.88 82 ALA A C 1
ATOM 613 O O . ALA A 1 82 ? 11.318 8.914 17.871 1.00 56.88 82 ALA A O 1
ATOM 614 N N . TYR A 1 83 ? 12.417 7.059 18.512 1.00 56.53 83 TYR A N 1
ATOM 615 C CA . TYR A 1 83 ? 11.921 6.179 17.461 1.00 56.53 83 TYR A CA 1
ATOM 616 C C . TYR A 1 83 ? 10.440 5.811 17.646 1.00 56.53 83 TYR A C 1
ATOM 618 O O . TYR A 1 83 ? 9.705 5.775 16.665 1.00 56.53 83 TYR A O 1
ATOM 626 N N . ALA A 1 84 ? 9.970 5.616 18.884 1.00 55.88 84 ALA A N 1
ATOM 627 C CA . ALA A 1 84 ? 8.579 5.265 19.182 1.00 55.88 84 ALA A CA 1
ATOM 628 C C . ALA A 1 84 ? 7.597 6.402 18.846 1.00 55.88 84 ALA A C 1
ATOM 630 O O . ALA A 1 84 ? 6.474 6.138 18.415 1.00 55.88 84 ALA A O 1
ATOM 631 N N . THR A 1 85 ? 8.027 7.662 18.971 1.00 57.84 85 THR A N 1
ATOM 632 C CA . THR A 1 85 ? 7.210 8.847 18.638 1.00 57.84 85 THR A CA 1
ATOM 633 C C . THR A 1 85 ? 7.258 9.212 17.146 1.00 57.84 85 THR A C 1
ATOM 635 O O . THR A 1 85 ? 6.459 10.026 16.675 1.00 57.84 85 THR A O 1
ATOM 638 N N . SER A 1 86 ? 8.178 8.620 16.378 1.00 65.19 86 SER A N 1
ATOM 639 C CA . SER A 1 86 ? 8.302 8.864 14.940 1.00 65.19 86 SER A CA 1
ATOM 640 C C . SER A 1 86 ? 7.106 8.292 14.182 1.00 65.19 86 SER A C 1
ATOM 642 O O . SER A 1 86 ? 6.641 7.198 14.476 1.00 65.19 86 SER A O 1
ATOM 644 N N . LYS A 1 87 ? 6.638 8.977 13.129 1.00 67.94 87 LYS A N 1
ATOM 645 C CA . LYS A 1 87 ? 5.610 8.430 12.218 1.00 67.94 87 LYS A CA 1
ATOM 646 C C . LYS A 1 87 ? 6.016 7.059 11.654 1.00 67.94 87 LYS A C 1
ATOM 648 O O . LYS A 1 87 ? 5.147 6.248 11.362 1.00 67.94 87 LYS A O 1
ATOM 653 N N . LEU A 1 88 ? 7.317 6.789 11.556 1.00 74.50 88 LEU A N 1
ATOM 654 C CA . LEU A 1 88 ? 7.864 5.515 11.092 1.00 74.50 88 LEU A CA 1
ATOM 655 C C . LEU A 1 88 ? 7.551 4.336 12.030 1.00 74.50 88 LEU A C 1
ATOM 657 O O . LEU A 1 88 ? 7.470 3.217 11.542 1.00 74.50 88 LEU A O 1
ATOM 661 N N . SER A 1 89 ? 7.287 4.557 13.327 1.00 78.75 89 SER A N 1
ATOM 662 C CA . SER A 1 89 ? 6.938 3.469 14.262 1.00 78.75 89 SER A CA 1
ATOM 663 C C . SER A 1 89 ? 5.599 2.798 13.952 1.00 78.75 89 SER A C 1
ATOM 665 O O . SER A 1 89 ? 5.320 1.711 14.447 1.00 78.75 89 SER A O 1
ATOM 667 N N . LYS A 1 90 ? 4.761 3.441 13.131 1.00 86.62 90 LYS A N 1
ATOM 668 C CA . LYS A 1 90 ? 3.459 2.917 12.705 1.00 86.62 90 LYS A CA 1
ATOM 669 C C . LYS A 1 90 ? 3.516 2.170 11.372 1.00 86.62 90 LYS A C 1
ATOM 671 O O . LYS A 1 90 ? 2.480 1.668 10.931 1.00 86.62 90 LYS A O 1
ATOM 676 N N . VAL A 1 91 ? 4.681 2.117 10.725 1.00 91.94 91 VAL A N 1
ATOM 677 C CA . VAL A 1 91 ? 4.887 1.349 9.494 1.00 91.94 91 VAL A CA 1
ATOM 678 C C . VAL A 1 91 ? 5.212 -0.091 9.869 1.00 91.94 91 VAL A C 1
ATOM 680 O O . VAL A 1 91 ? 6.141 -0.345 10.630 1.00 91.94 91 VAL A O 1
ATOM 683 N N . HIS A 1 92 ? 4.432 -1.027 9.344 1.00 93.38 92 HIS A N 1
ATOM 684 C CA . HIS A 1 92 ? 4.574 -2.453 9.601 1.00 93.38 92 HIS A CA 1
ATOM 685 C C . HIS A 1 92 ? 4.855 -3.176 8.293 1.00 93.38 92 HIS A C 1
ATOM 687 O O . HIS A 1 92 ? 4.088 -3.065 7.337 1.00 93.38 92 HIS A O 1
ATOM 693 N N . GLN A 1 93 ? 5.941 -3.939 8.263 1.00 95.56 93 GLN A N 1
ATOM 694 C CA . GLN A 1 93 ? 6.259 -4.813 7.145 1.00 95.56 93 GLN A CA 1
ATOM 695 C C . GLN A 1 93 ? 5.233 -5.954 7.080 1.00 95.56 93 GLN A C 1
ATOM 697 O O . GLN A 1 93 ? 5.039 -6.662 8.070 1.00 95.56 93 GLN A O 1
ATOM 702 N N . LEU A 1 94 ? 4.573 -6.116 5.930 1.00 94.62 94 LEU A N 1
ATOM 703 C CA . LEU A 1 94 ? 3.608 -7.195 5.697 1.00 94.62 94 LEU A CA 1
ATOM 704 C C . LEU A 1 94 ? 4.247 -8.395 4.988 1.00 94.62 94 LEU A C 1
ATOM 706 O O . LEU A 1 94 ? 3.849 -9.528 5.246 1.00 94.62 94 LEU A O 1
ATOM 710 N N . THR A 1 95 ? 5.232 -8.153 4.119 1.00 96.06 95 THR A N 1
ATOM 711 C CA . THR A 1 95 ? 5.965 -9.197 3.382 1.00 96.06 95 THR A CA 1
ATOM 712 C C . THR A 1 95 ? 7.476 -9.008 3.491 1.00 96.06 95 THR A C 1
ATOM 714 O O . THR A 1 95 ? 7.964 -7.918 3.799 1.00 96.06 95 THR A O 1
ATOM 717 N N . GLY A 1 96 ? 8.241 -10.076 3.277 1.00 94.25 96 GLY A N 1
ATOM 718 C CA . GLY A 1 96 ? 9.698 -10.054 3.365 1.00 94.25 96 GLY A CA 1
ATOM 719 C C . GLY A 1 96 ? 10.358 -9.329 2.190 1.00 94.25 96 GLY A C 1
ATOM 720 O O . GLY A 1 96 ? 9.794 -9.206 1.110 1.00 94.25 96 GLY A O 1
ATOM 721 N N . PHE A 1 97 ? 11.611 -8.900 2.368 1.00 91.69 97 PHE A N 1
ATOM 722 C CA . PHE A 1 97 ? 12.410 -8.318 1.274 1.00 91.69 97 PHE A CA 1
ATOM 723 C C . PHE A 1 97 ? 12.801 -9.322 0.184 1.00 91.69 97 PHE A C 1
ATOM 725 O O . PHE A 1 97 ? 13.332 -8.917 -0.840 1.00 91.69 97 PHE A O 1
ATOM 732 N N . SER A 1 98 ? 12.598 -10.615 0.433 1.00 94.38 98 SER A N 1
ATOM 733 C CA . SER A 1 98 ? 12.857 -11.686 -0.532 1.00 94.38 98 SER A CA 1
ATOM 734 C C . SER A 1 98 ? 11.601 -12.099 -1.300 1.00 94.38 98 SER A C 1
ATOM 736 O O . SER A 1 98 ? 11.684 -12.974 -2.161 1.00 94.38 98 SER A O 1
ATOM 738 N N . ASP A 1 99 ? 10.442 -11.530 -0.960 1.00 95.50 99 ASP A N 1
ATOM 739 C CA . ASP A 1 99 ? 9.186 -11.874 -1.610 1.00 95.50 99 ASP A CA 1
ATOM 740 C C . ASP A 1 99 ? 9.076 -11.127 -2.952 1.00 95.50 99 ASP A C 1
ATOM 742 O O . ASP A 1 99 ? 9.435 -9.952 -3.028 1.00 95.50 99 ASP A O 1
ATOM 746 N N . PRO A 1 100 ? 8.530 -11.751 -4.015 1.00 94.25 100 PRO A N 1
ATOM 747 C CA . PRO A 1 100 ? 8.366 -11.102 -5.324 1.00 94.25 100 PRO A CA 1
ATOM 748 C C . PRO A 1 100 ? 7.578 -9.784 -5.280 1.00 94.25 100 PRO A C 1
ATOM 750 O O . PRO A 1 100 ? 7.757 -8.907 -6.127 1.00 94.25 100 PRO A O 1
ATOM 753 N N . VAL A 1 101 ? 6.690 -9.651 -4.292 1.00 96.12 101 VAL A N 1
ATOM 754 C CA . VAL A 1 101 ? 5.928 -8.437 -4.010 1.00 96.12 101 VAL A CA 1
ATOM 755 C C . VAL A 1 101 ? 6.216 -8.003 -2.581 1.00 96.12 101 VAL A C 1
ATOM 757 O O . VAL A 1 101 ? 5.897 -8.706 -1.618 1.00 96.12 101 VAL A O 1
ATOM 760 N N . TYR A 1 102 ? 6.788 -6.814 -2.446 1.00 97.25 102 TYR A N 1
ATOM 761 C CA . TYR A 1 102 ? 7.038 -6.195 -1.155 1.00 97.25 102 TYR A CA 1
ATOM 762 C C . TYR A 1 102 ? 5.857 -5.332 -0.733 1.00 97.25 102 TYR A C 1
ATOM 764 O O . TYR A 1 102 ? 5.339 -4.564 -1.542 1.00 97.25 102 TYR A O 1
ATOM 772 N N . ALA A 1 103 ? 5.443 -5.439 0.527 1.00 96.44 103 ALA A N 1
ATOM 773 C CA . ALA A 1 103 ? 4.371 -4.632 1.074 1.00 96.44 103 ALA A CA 1
ATOM 774 C C . ALA A 1 103 ? 4.656 -4.162 2.501 1.00 96.44 103 ALA A C 1
ATOM 776 O O . ALA A 1 103 ? 5.086 -4.929 3.368 1.00 96.44 103 ALA A O 1
ATOM 777 N N . GLU A 1 104 ? 4.331 -2.899 2.757 1.00 96.00 104 GLU A N 1
ATOM 778 C CA . GLU A 1 104 ? 4.379 -2.275 4.076 1.00 96.00 104 GLU A CA 1
ATOM 779 C C . GLU A 1 104 ? 3.110 -1.459 4.319 1.00 96.00 104 GLU A C 1
ATOM 781 O O . GLU A 1 104 ? 2.565 -0.839 3.409 1.00 96.00 104 GLU A O 1
ATOM 786 N N . ALA A 1 105 ? 2.619 -1.474 5.553 1.00 95.44 105 ALA A N 1
ATOM 787 C CA . ALA A 1 105 ? 1.392 -0.802 5.946 1.00 95.44 105 ALA A CA 1
ATOM 788 C C . ALA A 1 105 ? 1.679 0.277 6.979 1.00 95.44 105 ALA A C 1
ATOM 790 O O . ALA A 1 105 ? 2.141 -0.008 8.085 1.00 95.44 105 ALA A O 1
ATOM 791 N N . TYR A 1 106 ? 1.330 1.516 6.659 1.00 94.56 106 TYR A N 1
ATOM 792 C CA . TYR A 1 106 ? 1.215 2.569 7.651 1.00 94.56 106 TYR A CA 1
ATOM 793 C C . TYR A 1 106 ? -0.148 2.485 8.336 1.00 94.56 106 TYR A C 1
ATOM 795 O O . TYR A 1 106 ? -1.197 2.604 7.698 1.00 94.56 106 TYR A O 1
ATOM 803 N N . VAL A 1 107 ? -0.130 2.302 9.655 1.00 93.19 107 VAL A N 1
ATOM 804 C CA . VAL A 1 107 ? -1.345 2.163 10.458 1.00 93.19 107 VAL A CA 1
ATOM 805 C C . VAL A 1 107 ? -1.732 3.509 11.058 1.00 93.19 107 VAL A C 1
ATOM 807 O O . VAL A 1 107 ? -1.010 4.075 11.882 1.00 93.19 107 VAL A O 1
ATOM 810 N N . ASN A 1 108 ? -2.917 4.005 10.710 1.00 91.56 108 ASN A N 1
ATOM 811 C CA . ASN A 1 108 ? -3.519 5.155 11.368 1.00 91.56 108 ASN A CA 1
ATOM 812 C C . ASN A 1 108 ? -4.765 4.739 12.156 1.00 91.56 108 ASN A C 1
ATOM 814 O O . ASN A 1 108 ? -5.775 4.347 11.577 1.00 91.56 108 ASN A O 1
ATOM 818 N N . VAL A 1 109 ? -4.694 4.846 13.482 1.00 90.50 109 VAL A N 1
ATOM 819 C CA . VAL A 1 109 ? -5.776 4.459 14.393 1.00 90.50 109 VAL A CA 1
ATOM 820 C C . VAL A 1 109 ? -6.524 5.705 14.858 1.00 90.50 109 VAL A C 1
ATOM 822 O O . VAL A 1 109 ? -5.949 6.560 15.533 1.00 90.50 109 VAL A O 1
ATOM 825 N N . ASN A 1 110 ? -7.812 5.781 14.531 1.00 88.50 110 ASN A N 1
ATOM 826 C CA . ASN A 1 110 ? -8.775 6.705 15.130 1.00 88.50 110 ASN A CA 1
ATOM 827 C C . ASN A 1 110 ? -9.679 5.943 16.119 1.00 88.50 110 ASN A C 1
ATOM 829 O O . ASN A 1 110 ? -9.543 4.737 16.301 1.00 88.50 110 ASN A O 1
ATOM 833 N N . GLN A 1 111 ? -10.617 6.632 16.778 1.00 86.75 111 GLN A N 1
ATOM 834 C CA . GLN A 1 111 ? -11.452 6.025 17.833 1.00 86.75 111 GLN A CA 1
ATOM 835 C C . GLN A 1 111 ? -12.351 4.877 17.342 1.00 86.75 111 GLN A C 1
ATOM 837 O O . GLN A 1 111 ? -12.570 3.929 18.091 1.00 86.75 111 GLN A O 1
ATOM 842 N N . PHE A 1 112 ? -12.863 4.956 16.110 1.00 89.25 112 PHE A N 1
ATOM 843 C CA . PHE A 1 112 ? -13.761 3.946 15.525 1.00 89.25 112 PHE A CA 1
ATOM 844 C C . PHE A 1 112 ? -13.326 3.467 14.138 1.00 89.25 112 PHE A C 1
ATOM 846 O O . PHE A 1 112 ? -13.930 2.549 13.589 1.00 89.25 112 PHE A O 1
ATOM 853 N N . ASP A 1 113 ? -12.284 4.075 13.576 1.00 90.69 113 ASP A N 1
ATOM 854 C CA . ASP A 1 113 ? -11.813 3.811 12.224 1.00 90.69 113 ASP A CA 1
ATOM 855 C C . ASP A 1 113 ? -10.305 3.572 12.258 1.00 90.69 113 ASP A C 1
ATOM 857 O O . ASP A 1 113 ? -9.542 4.379 12.795 1.00 90.69 113 ASP A O 1
ATOM 861 N N . ILE A 1 114 ? -9.872 2.479 11.650 1.00 92.38 114 ILE A N 1
ATOM 862 C CA . ILE A 1 114 ? -8.473 2.167 11.395 1.00 92.38 114 ILE A CA 1
ATOM 863 C C . ILE A 1 114 ? -8.266 2.306 9.891 1.00 92.38 114 ILE A C 1
ATOM 865 O O . ILE A 1 114 ? -8.947 1.654 9.099 1.00 92.38 114 ILE A O 1
ATOM 869 N N . VAL A 1 115 ? -7.330 3.164 9.500 1.00 92.50 115 VAL A N 1
ATOM 870 C CA . VAL A 1 115 ? -6.937 3.348 8.103 1.00 92.50 115 VAL A CA 1
ATOM 871 C C . VAL A 1 115 ? -5.563 2.727 7.917 1.00 92.50 115 VAL A C 1
ATOM 873 O O . VAL A 1 115 ? -4.604 3.136 8.573 1.00 92.50 115 VAL A O 1
ATOM 876 N N . LEU A 1 116 ? -5.478 1.745 7.027 1.00 93.94 116 LEU A N 1
ATOM 877 C CA . LEU A 1 116 ? -4.224 1.148 6.589 1.00 93.94 116 LEU A CA 1
ATOM 878 C C . LEU A 1 116 ? -3.856 1.759 5.239 1.00 93.94 116 LEU A C 1
ATOM 880 O O . LEU A 1 116 ? -4.627 1.642 4.288 1.00 93.94 116 LEU A O 1
ATOM 884 N N . ASP A 1 117 ? -2.709 2.425 5.167 1.00 94.25 117 ASP A N 1
ATOM 885 C CA . ASP A 1 117 ? -2.118 2.884 3.908 1.00 94.25 117 ASP A CA 1
ATOM 886 C C . ASP A 1 117 ? -1.014 1.902 3.528 1.00 94.25 117 ASP A C 1
ATOM 888 O O . ASP A 1 117 ? 0.016 1.839 4.198 1.00 94.25 117 ASP A O 1
ATOM 892 N N . ILE A 1 118 ? -1.281 1.066 2.531 1.00 95.62 118 ILE A N 1
ATOM 893 C CA . ILE A 1 118 ? -0.455 -0.088 2.190 1.00 95.62 118 ILE A CA 1
ATOM 894 C C . ILE A 1 118 ? 0.297 0.229 0.908 1.00 95.62 118 ILE A C 1
ATOM 896 O O . ILE A 1 118 ? -0.312 0.326 -0.158 1.00 95.62 118 ILE A O 1
ATOM 900 N N . LEU A 1 119 ? 1.613 0.369 1.021 1.00 96.06 119 LEU A N 1
ATOM 901 C CA . LEU A 1 119 ? 2.511 0.429 -0.119 1.00 96.06 119 LEU A CA 1
ATOM 902 C C . LEU A 1 119 ? 2.746 -0.993 -0.612 1.00 96.06 119 LEU A C 1
ATOM 904 O O . LEU A 1 119 ? 3.110 -1.864 0.174 1.00 96.06 119 LEU A O 1
ATOM 908 N N . ILE A 1 120 ? 2.557 -1.211 -1.907 1.00 96.62 120 ILE A N 1
ATOM 909 C CA . ILE A 1 120 ? 2.841 -2.470 -2.592 1.00 96.62 120 ILE A CA 1
ATOM 910 C C . ILE A 1 120 ? 3.836 -2.176 -3.705 1.00 96.62 120 ILE A C 1
ATOM 912 O O . ILE A 1 120 ? 3.612 -1.269 -4.504 1.00 96.62 120 ILE A O 1
ATOM 916 N N . VAL A 1 121 ? 4.914 -2.950 -3.770 1.00 97.38 121 VAL A N 1
ATOM 917 C CA . VAL A 1 121 ? 5.995 -2.803 -4.744 1.00 97.38 121 VAL A CA 1
ATOM 918 C C . VAL A 1 121 ? 6.224 -4.135 -5.439 1.00 97.38 121 VAL A C 1
ATOM 920 O O . VAL A 1 121 ? 6.414 -5.163 -4.788 1.00 97.38 121 VAL A O 1
ATOM 923 N N . ASN A 1 122 ? 6.244 -4.116 -6.766 1.00 97.44 122 ASN A N 1
ATOM 924 C CA . ASN A 1 122 ? 6.692 -5.252 -7.554 1.00 97.44 122 ASN A CA 1
ATOM 925 C C . ASN A 1 122 ? 8.225 -5.280 -7.578 1.00 97.44 122 ASN A C 1
ATOM 927 O O . ASN A 1 122 ? 8.845 -4.401 -8.169 1.00 97.44 122 ASN A O 1
ATOM 931 N N . GLN A 1 123 ? 8.837 -6.286 -6.956 1.00 96.38 123 GLN A N 1
ATOM 932 C CA . GLN A 1 123 ? 10.296 -6.438 -6.952 1.00 96.38 123 GLN A CA 1
ATOM 933 C C . GLN A 1 123 ? 10.828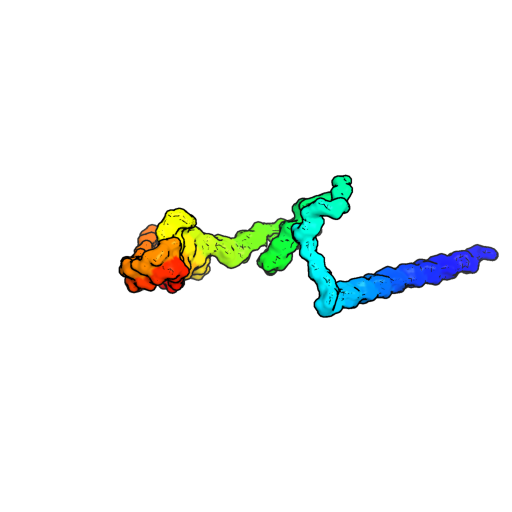 -7.211 -8.168 1.00 96.38 123 GLN A C 1
ATOM 935 O O . GLN A 1 123 ? 12.038 -7.363 -8.320 1.00 96.38 123 GLN A O 1
ATOM 940 N N . THR A 1 124 ? 9.942 -7.720 -9.024 1.00 96.06 124 THR A N 1
ATOM 941 C CA . THR A 1 124 ? 10.312 -8.525 -10.192 1.00 96.06 124 THR A CA 1
ATOM 942 C C . THR A 1 124 ? 10.497 -7.676 -11.450 1.00 96.06 124 THR A C 1
ATOM 944 O O . THR A 1 124 ? 10.058 -6.525 -11.533 1.00 96.06 124 THR A O 1
ATOM 947 N N . GLU A 1 125 ? 11.147 -8.269 -12.453 1.00 97.31 125 GLU A N 1
ATOM 948 C CA . GLU A 1 125 ? 11.310 -7.684 -13.791 1.00 97.31 125 GLU A CA 1
ATOM 949 C C . GLU A 1 125 ? 10.082 -7.901 -14.694 1.00 97.31 125 GLU A C 1
ATOM 951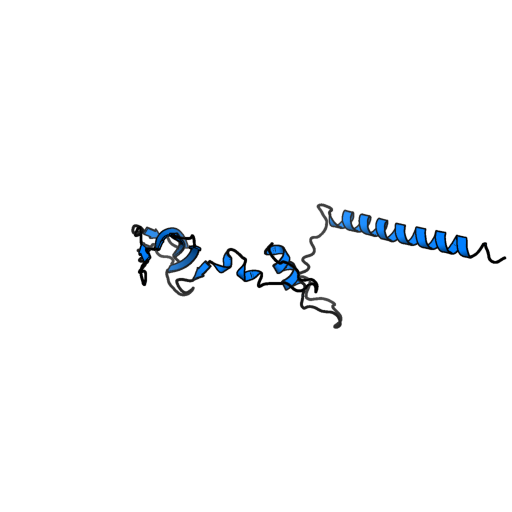 O O . GLU A 1 125 ? 10.022 -7.364 -15.800 1.00 97.31 125 GLU A O 1
ATOM 956 N N . ASP A 1 126 ? 9.085 -8.649 -14.219 1.00 97.19 126 ASP A N 1
ATOM 957 C CA . ASP A 1 126 ? 7.875 -8.976 -14.963 1.00 97.19 126 ASP A CA 1
ATOM 958 C C . ASP A 1 126 ? 6.708 -8.067 -14.568 1.00 97.19 126 ASP A C 1
ATOM 960 O O . ASP A 1 126 ? 6.633 -7.542 -13.458 1.00 97.19 126 ASP A O 1
ATOM 964 N N . THR A 1 127 ? 5.754 -7.881 -15.483 1.00 96.94 127 THR A N 1
ATOM 965 C CA . THR A 1 127 ? 4.497 -7.190 -15.157 1.00 96.94 127 THR A CA 1
ATOM 966 C C . THR A 1 127 ? 3.569 -8.144 -14.415 1.00 96.94 127 THR A C 1
ATOM 968 O O . THR A 1 127 ? 3.116 -9.139 -14.984 1.00 96.94 127 THR A O 1
ATOM 971 N N . LEU A 1 128 ? 3.232 -7.817 -13.169 1.00 96.38 128 LEU A N 1
ATOM 972 C CA . LEU A 1 128 ? 2.287 -8.583 -12.365 1.00 96.38 128 LEU A CA 1
ATOM 973 C C . LEU A 1 128 ? 0.870 -8.075 -12.619 1.00 96.38 128 LEU A C 1
ATOM 975 O O . LEU A 1 128 ? 0.544 -6.923 -12.338 1.00 96.38 128 LEU A O 1
ATOM 979 N N . GLN A 1 129 ? 0.014 -8.936 -13.155 1.00 95.81 129 GLN A N 1
ATOM 980 C CA . GLN A 1 129 ? -1.387 -8.622 -13.430 1.00 95.81 129 GLN A CA 1
ATOM 981 C C . GLN A 1 129 ? -2.296 -9.276 -12.396 1.00 95.81 129 GLN A C 1
ATOM 983 O O . GLN A 1 129 ? -1.975 -10.334 -11.857 1.00 95.81 129 GLN A O 1
ATOM 988 N N . ASN A 1 130 ? -3.463 -8.669 -12.169 1.00 94.06 130 ASN A N 1
ATOM 989 C CA . ASN A 1 130 ? -4.487 -9.191 -11.264 1.00 94.06 130 ASN A CA 1
ATOM 990 C C . ASN A 1 130 ? -3.955 -9.438 -9.837 1.00 94.06 130 ASN A C 1
ATOM 992 O O . ASN A 1 130 ? -4.277 -10.441 -9.195 1.00 94.06 130 ASN A O 1
ATOM 996 N N . VAL A 1 131 ? -3.122 -8.522 -9.342 1.00 93.69 131 VAL A N 1
ATOM 997 C CA . VAL A 1 131 ? -2.650 -8.549 -7.957 1.00 93.69 131 VAL A CA 1
ATOM 998 C C . VAL A 1 131 ? -3.809 -8.121 -7.064 1.00 93.69 131 VAL A C 1
ATOM 1000 O O . VAL A 1 131 ? -4.394 -7.057 -7.262 1.00 93.69 131 VAL A O 1
ATOM 1003 N N . ASN A 1 132 ? -4.158 -8.972 -6.102 1.00 93.19 132 ASN A N 1
ATOM 1004 C CA . ASN A 1 132 ? 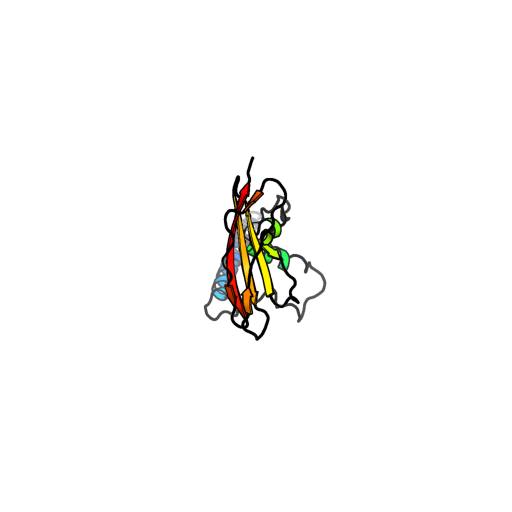-5.273 -8.762 -5.187 1.00 93.19 132 ASN A CA 1
ATOM 1005 C C . ASN A 1 132 ? -4.748 -8.605 -3.761 1.00 93.19 132 ASN A C 1
ATOM 1007 O O . ASN A 1 132 ? -3.925 -9.399 -3.308 1.00 93.19 132 ASN A O 1
ATOM 1011 N N . LEU A 1 133 ? -5.248 -7.590 -3.059 1.00 92.06 133 LEU A N 1
ATOM 1012 C CA . LEU A 1 133 ? -4.997 -7.398 -1.638 1.00 92.06 133 LEU A CA 1
ATOM 1013 C C . LEU A 1 133 ? -6.242 -7.828 -0.859 1.00 92.06 133 LEU A C 1
ATOM 1015 O O . LEU A 1 133 ? -7.289 -7.185 -0.945 1.00 92.06 133 LEU A O 1
ATOM 1019 N N . GLU A 1 134 ? -6.112 -8.896 -0.077 1.00 91.12 134 GLU A N 1
ATOM 1020 C CA . GLU A 1 134 ? -7.179 -9.395 0.788 1.00 91.12 134 GLU A CA 1
ATOM 1021 C C . GLU A 1 134 ? -6.816 -9.203 2.255 1.00 91.12 134 GLU A C 1
ATOM 1023 O O . GLU A 1 134 ? -5.749 -9.609 2.714 1.00 91.12 134 GLU A O 1
ATOM 1028 N N . LEU A 1 135 ? -7.728 -8.584 3.003 1.00 89.88 135 LEU A N 1
ATOM 1029 C CA . LEU A 1 135 ? -7.574 -8.354 4.430 1.00 89.88 135 LEU A CA 1
ATOM 1030 C C . LEU A 1 135 ? -8.664 -9.119 5.167 1.00 89.88 135 LEU A C 1
ATOM 1032 O O . LEU A 1 135 ? -9.853 -8.883 4.965 1.00 89.88 135 LEU A O 1
ATOM 1036 N N . SER A 1 136 ? -8.244 -10.018 6.048 1.00 89.00 136 SER A N 1
ATOM 1037 C CA . SER A 1 136 ? -9.136 -10.678 6.994 1.00 89.00 136 SER A CA 1
ATOM 1038 C C . SER A 1 136 ? -8.969 -10.032 8.359 1.00 89.00 136 SER A C 1
ATOM 1040 O O . SER A 1 136 ? -7.855 -9.900 8.864 1.00 89.00 136 SER A O 1
ATOM 1042 N N . THR A 1 137 ? -10.076 -9.613 8.959 1.00 88.62 137 THR A N 1
ATOM 1043 C CA . THR A 1 137 ? -10.085 -9.061 10.311 1.00 88.62 137 THR A CA 1
ATOM 1044 C C . THR A 1 137 ? -10.405 -10.151 11.331 1.00 88.62 137 THR A C 1
ATOM 1046 O O . THR A 1 137 ? -11.134 -11.099 11.044 1.00 88.62 137 THR A O 1
ATOM 1049 N N . MET A 1 138 ? -9.863 -10.024 12.543 1.00 86.06 138 MET A N 1
ATOM 1050 C CA . MET A 1 138 ? -10.251 -10.860 13.682 1.00 86.06 138 MET A CA 1
ATOM 1051 C C . MET A 1 138 ? -11.095 -10.038 14.659 1.00 86.06 138 MET A C 1
ATOM 1053 O O . MET A 1 138 ? -10.764 -8.887 14.935 1.00 86.06 138 MET A O 1
ATOM 1057 N N . GLY A 1 139 ? -12.159 -10.637 15.199 1.00 85.81 139 GLY A N 1
ATOM 1058 C CA . GLY A 1 139 ? -13.046 -9.993 16.173 1.00 85.81 139 GLY A CA 1
ATOM 1059 C C . GLY A 1 139 ? -14.194 -9.200 15.541 1.00 85.81 139 GLY A C 1
ATOM 1060 O O . GLY A 1 139 ? -14.748 -9.592 14.517 1.00 85.81 139 GLY A O 1
ATOM 1061 N N . ASP A 1 140 ? -14.560 -8.091 16.177 1.00 86.50 140 ASP A N 1
ATOM 1062 C CA . ASP A 1 140 ? -15.679 -7.187 15.858 1.00 86.50 140 ASP A CA 1
ATOM 1063 C C . ASP A 1 140 ? -15.302 -6.060 14.871 1.00 86.50 140 ASP A C 1
ATOM 1065 O O . ASP A 1 140 ? -15.940 -5.005 14.783 1.00 86.50 140 ASP A O 1
ATOM 1069 N N . LEU A 1 141 ? -14.263 -6.291 14.072 1.00 90.00 141 LEU A N 1
ATOM 1070 C CA . LEU A 1 141 ? -13.780 -5.358 13.064 1.00 90.00 141 LEU A CA 1
ATOM 1071 C C . LEU A 1 141 ? -14.429 -5.636 11.708 1.00 90.00 141 LEU A C 1
ATOM 1073 O O . LEU A 1 141 ? -14.367 -6.753 11.190 1.00 90.00 141 LEU A O 1
ATOM 1077 N N . LYS A 1 142 ? -14.986 -4.595 11.088 1.00 88.94 142 LYS A N 1
ATOM 1078 C CA . LYS A 1 142 ? -15.596 -4.669 9.760 1.00 88.94 142 LYS A CA 1
ATOM 1079 C C . LYS A 1 142 ? -14.712 -3.988 8.723 1.00 88.94 142 LYS A C 1
ATOM 1081 O O . LYS A 1 142 ? -14.530 -2.771 8.766 1.00 88.94 142 LYS A O 1
ATOM 1086 N N . LEU A 1 143 ? -14.233 -4.756 7.748 1.00 88.19 143 LEU A N 1
ATOM 1087 C CA . LEU A 1 143 ? -13.647 -4.190 6.537 1.00 88.19 143 LEU A CA 1
ATOM 1088 C C . LEU A 1 143 ? -14.746 -3.485 5.730 1.00 88.19 143 LEU A C 1
ATOM 1090 O O . LEU A 1 143 ? -15.806 -4.059 5.473 1.00 88.19 143 LEU A O 1
ATOM 1094 N N . VAL A 1 144 ? -14.523 -2.217 5.386 1.00 85.50 144 VAL A N 1
ATOM 1095 C CA . VAL A 1 144 ? -15.525 -1.402 4.680 1.00 85.50 144 VAL A CA 1
ATOM 1096 C C . VAL A 1 144 ? -15.518 -1.684 3.180 1.00 85.50 144 VAL A C 1
ATOM 1098 O O . VAL A 1 144 ? -16.576 -1.692 2.558 1.00 85.50 144 VAL A O 1
ATOM 1101 N N . GLU A 1 145 ? -14.337 -1.916 2.617 1.00 82.12 145 GLU A N 1
ATOM 1102 C CA . GLU A 1 145 ? -14.100 -1.981 1.179 1.00 82.12 145 GLU A CA 1
ATOM 1103 C C . GLU A 1 145 ? -12.942 -2.934 0.885 1.00 82.12 145 GLU A C 1
ATOM 1105 O O . GLU A 1 145 ? -11.922 -2.904 1.579 1.00 82.12 145 GLU A O 1
ATOM 1110 N N . GLN A 1 146 ? -13.110 -3.752 -0.154 1.00 84.50 146 GLN A N 1
ATOM 1111 C CA . GLN A 1 146 ? -12.026 -4.523 -0.744 1.00 84.50 146 GLN A CA 1
ATOM 1112 C C . GLN A 1 146 ? -11.497 -3.765 -1.969 1.00 84.50 146 GLN A C 1
ATOM 1114 O O . GLN A 1 146 ? -12.296 -3.382 -2.830 1.00 84.50 146 GLN A O 1
ATOM 1119 N N . PRO A 1 147 ? -10.179 -3.540 -2.064 1.00 87.88 147 PRO A N 1
ATOM 1120 C CA . PRO A 1 147 ? -9.592 -2.864 -3.209 1.00 87.88 147 PRO A CA 1
ATOM 1121 C C . PRO A 1 147 ? -9.752 -3.706 -4.484 1.00 87.88 147 PRO A C 1
ATOM 1123 O O . PRO A 1 147 ? -9.671 -4.936 -4.423 1.00 87.88 147 PRO A O 1
ATOM 1126 N N . PRO A 1 148 ? -9.961 -3.067 -5.648 1.00 90.25 148 PRO A N 1
ATOM 1127 C CA . PRO A 1 148 ? -10.017 -3.782 -6.913 1.00 90.25 148 PRO A CA 1
ATOM 1128 C C . PRO A 1 148 ? -8.646 -4.383 -7.267 1.00 90.25 148 PRO A C 1
ATOM 1130 O O . PRO A 1 148 ? -7.616 -3.882 -6.804 1.00 90.25 148 PRO A O 1
ATOM 1133 N N . PRO A 1 149 ? -8.612 -5.412 -8.132 1.00 94.19 149 PRO A N 1
ATOM 1134 C CA . PRO A 1 149 ? -7.359 -5.954 -8.629 1.00 94.19 149 PRO A CA 1
ATOM 1135 C C . PRO A 1 149 ? -6.538 -4.885 -9.352 1.00 94.19 149 PRO A C 1
ATOM 1137 O O . PRO A 1 149 ? -7.073 -4.090 -10.131 1.00 94.19 149 PRO A O 1
ATOM 1140 N N . ILE A 1 150 ? -5.226 -4.904 -9.135 1.00 95.25 150 ILE A N 1
ATOM 1141 C CA . ILE A 1 150 ? -4.283 -3.962 -9.745 1.00 95.25 150 ILE A CA 1
ATOM 1142 C C . ILE A 1 150 ? -3.335 -4.680 -10.709 1.00 95.25 150 ILE A C 1
ATOM 1144 O O . ILE A 1 150 ? -3.145 -5.897 -10.655 1.00 95.25 150 ILE A O 1
ATOM 1148 N N . THR A 1 151 ? -2.723 -3.904 -11.598 1.00 96.19 151 THR A N 1
ATOM 1149 C CA . THR A 1 151 ? -1.594 -4.342 -12.424 1.00 96.19 151 THR A CA 1
ATOM 1150 C C . THR A 1 151 ? -0.382 -3.508 -12.047 1.00 96.19 151 THR A C 1
ATOM 1152 O O . THR A 1 151 ? -0.488 -2.286 -11.997 1.00 96.19 151 THR A O 1
ATOM 1155 N N . LEU A 1 152 ? 0.740 -4.167 -11.777 1.00 96.81 152 LEU A N 1
ATOM 1156 C CA . LEU A 1 152 ? 2.005 -3.543 -11.410 1.00 96.81 152 LEU A CA 1
ATOM 1157 C C . LEU A 1 152 ? 3.036 -3.821 -12.500 1.00 96.81 152 LEU A C 1
ATOM 1159 O O . LEU A 1 152 ? 3.314 -4.980 -12.818 1.00 96.81 152 LEU A O 1
ATOM 1163 N N . ALA A 1 153 ? 3.607 -2.763 -13.070 1.00 97.81 153 ALA A N 1
ATOM 1164 C CA . ALA A 1 153 ? 4.727 -2.886 -13.995 1.00 97.81 153 ALA A CA 1
ATOM 1165 C C . ALA A 1 153 ? 6.016 -3.324 -13.253 1.00 97.81 153 ALA A C 1
ATOM 1167 O O . ALA A 1 153 ? 6.040 -3.361 -12.017 1.00 97.81 153 ALA A O 1
ATOM 1168 N N . PRO A 1 154 ? 7.087 -3.702 -13.970 1.00 97.12 154 PRO A N 1
ATOM 1169 C CA . PRO A 1 154 ? 8.362 -4.061 -13.351 1.00 97.12 154 PRO A CA 1
ATOM 1170 C C . PRO A 1 154 ? 8.908 -2.920 -12.488 1.00 97.12 154 PRO A C 1
ATOM 1172 O O . PRO A 1 154 ? 8.943 -1.777 -12.946 1.00 97.12 154 PRO A O 1
ATOM 1175 N N . SER A 1 155 ? 9.344 -3.217 -11.260 1.00 95.62 155 SER A N 1
ATOM 1176 C CA . SER A 1 155 ? 9.794 -2.207 -10.275 1.00 95.62 155 SER A CA 1
ATOM 1177 C C . SER A 1 155 ? 8.769 -1.110 -9.930 1.00 95.62 155 SER A C 1
ATOM 1179 O O . SER A 1 155 ? 9.133 -0.092 -9.338 1.00 95.62 155 SER A O 1
ATOM 1181 N N . ASP A 1 156 ? 7.501 -1.282 -10.310 1.00 97.06 156 ASP A N 1
ATOM 1182 C CA . ASP A 1 156 ? 6.440 -0.307 -10.066 1.00 97.06 156 ASP A CA 1
ATOM 1183 C C . ASP A 1 156 ? 5.835 -0.478 -8.672 1.00 97.06 156 ASP A C 1
ATOM 1185 O O . ASP A 1 156 ? 5.934 -1.540 -8.044 1.00 97.06 156 ASP A O 1
ATOM 1189 N N . PHE A 1 157 ? 5.181 0.573 -8.191 1.00 96.88 157 PHE A N 1
ATOM 1190 C CA . PHE A 1 157 ? 4.553 0.580 -6.882 1.00 96.88 157 PHE A CA 1
ATOM 1191 C C . PHE A 1 157 ? 3.177 1.229 -6.912 1.00 96.88 157 PHE A C 1
ATOM 1193 O O . PHE A 1 157 ? 2.865 2.086 -7.737 1.00 96.88 157 PHE A O 1
ATOM 1200 N N . THR A 1 158 ? 2.345 0.857 -5.950 1.00 96.44 158 THR A N 1
ATOM 1201 C CA . THR A 1 158 ? 1.067 1.521 -5.725 1.00 96.44 158 THR A CA 1
ATOM 1202 C C . THR A 1 158 ? 0.741 1.588 -4.245 1.00 96.44 158 THR A C 1
ATOM 1204 O O . THR A 1 158 ? 1.258 0.807 -3.449 1.00 96.44 158 THR A O 1
ATOM 1207 N N . ASN A 1 159 ? -0.138 2.518 -3.885 1.00 95.56 159 ASN A N 1
ATOM 1208 C CA . ASN A 1 159 ? -0.656 2.637 -2.530 1.00 95.56 159 ASN A CA 1
ATOM 1209 C C . ASN A 1 159 ? -2.136 2.281 -2.511 1.00 95.56 159 ASN A C 1
ATOM 1211 O O . ASN A 1 159 ? -2.930 2.845 -3.268 1.00 95.56 159 ASN A O 1
ATOM 1215 N N . ILE A 1 160 ? -2.508 1.388 -1.602 1.00 94.62 160 ILE A N 1
ATOM 1216 C CA . ILE A 1 160 ? -3.889 0.987 -1.373 1.00 94.62 160 ILE A CA 1
ATOM 1217 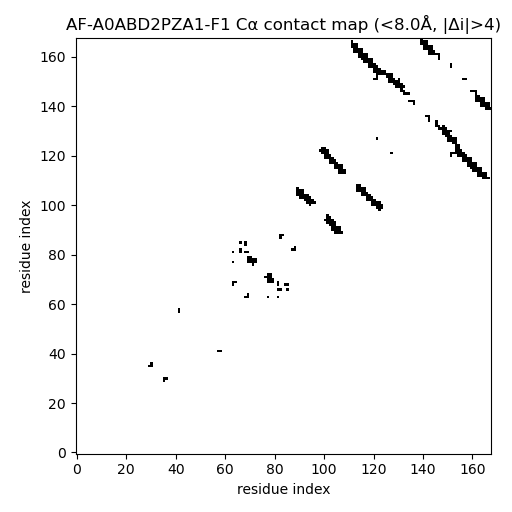C C . ILE A 1 160 ? -4.310 1.427 0.022 1.00 94.62 160 ILE A C 1
ATOM 1219 O O . ILE A 1 160 ? -3.656 1.113 1.013 1.00 94.62 160 ILE A O 1
ATOM 1223 N N . LYS A 1 161 ? -5.450 2.115 0.104 1.00 93.62 161 LYS A N 1
ATOM 1224 C CA . LYS A 1 161 ? -6.054 2.499 1.379 1.00 93.62 161 LYS A CA 1
ATOM 1225 C C . LYS A 1 161 ? -7.155 1.520 1.748 1.00 93.62 161 LYS A C 1
ATOM 1227 O O . LYS A 1 161 ? -8.142 1.413 1.028 1.00 93.62 161 LYS A O 1
ATOM 1232 N N . ALA A 1 162 ? -7.017 0.862 2.891 1.00 93.00 162 ALA A N 1
ATOM 1233 C CA . ALA A 1 162 ? -8.064 0.026 3.460 1.00 93.00 162 ALA A CA 1
ATOM 1234 C C . ALA A 1 162 ? -8.636 0.678 4.721 1.00 93.00 162 ALA A C 1
ATOM 1236 O O . ALA A 1 162 ? -7.901 1.062 5.631 1.00 93.00 162 ALA A O 1
ATOM 1237 N N . ASN A 1 163 ? -9.963 0.790 4.771 1.00 92.50 163 ASN A N 1
ATOM 1238 C CA . ASN A 1 163 ? -10.684 1.332 5.917 1.00 92.50 163 ASN A CA 1
ATOM 1239 C C . ASN A 1 163 ? -11.347 0.194 6.691 1.00 92.50 163 ASN A C 1
ATOM 1241 O O . ASN A 1 163 ? -12.147 -0.569 6.141 1.00 92.50 163 ASN A O 1
ATOM 1245 N N . ILE A 1 164 ? -11.037 0.105 7.978 1.00 93.00 164 ILE A N 1
ATOM 1246 C CA . ILE A 1 164 ? -11.581 -0.891 8.896 1.00 93.00 164 ILE A CA 1
ATOM 1247 C C . ILE A 1 164 ? -12.339 -0.153 9.992 1.00 93.00 164 ILE A C 1
ATOM 1249 O O . ILE A 1 164 ? -11.798 0.745 10.633 1.00 93.00 164 ILE A O 1
ATOM 1253 N N . LYS A 1 165 ? -13.591 -0.542 10.220 1.00 91.50 165 LYS A N 1
ATOM 1254 C CA . LYS A 1 165 ? -14.432 0.013 11.280 1.00 91.50 165 LYS A CA 1
ATOM 1255 C C . LYS A 1 165 ? -14.446 -0.889 12.494 1.00 91.50 165 LYS A C 1
ATOM 1257 O O . LYS A 1 165 ? -14.633 -2.098 12.369 1.00 91.50 165 LYS A O 1
ATOM 1262 N N . VAL A 1 166 ? -14.307 -0.281 13.662 1.00 89.69 166 VAL A N 1
ATOM 1263 C CA . VAL A 1 166 ? -14.498 -0.943 14.950 1.00 89.69 166 VAL A CA 1
ATOM 1264 C C . VAL A 1 166 ? -15.991 -0.930 15.254 1.00 89.69 166 VAL A C 1
ATOM 1266 O O . VAL A 1 166 ? -16.574 0.138 15.461 1.00 89.69 166 VAL A O 1
ATOM 1269 N N . SER A 1 167 ? -16.624 -2.101 15.226 1.00 79.69 167 SER A N 1
ATOM 1270 C CA . SER A 1 167 ? -18.026 -2.240 15.630 1.00 79.69 167 SER A CA 1
ATOM 1271 C C . SER A 1 167 ? -18.063 -2.495 17.135 1.00 79.69 167 SER A C 1
ATOM 1273 O O . SER A 1 167 ? -17.210 -3.207 17.645 1.00 79.69 167 SER A O 1
ATOM 1275 N N . ARG A 1 168 ? -19.014 -1.886 17.844 1.00 66.75 168 ARG A N 1
ATOM 1276 C CA . ARG A 1 168 ? -19.331 -2.241 19.233 1.00 66.75 168 ARG A CA 1
ATOM 1277 C C . ARG A 1 168 ? -20.562 -3.126 19.288 1.00 66.75 168 ARG A C 1
ATOM 1279 O O . ARG A 1 168 ? -21.406 -2.981 18.374 1.00 66.75 168 ARG A O 1
#